Protein AF-A0A2E5VAQ3-F1 (afdb_monomer_lite)

Radius of gyration: 37.19 Å; chains: 1; bounding box: 102×38×74 Å

Structure (mmCIF, N/CA/C/O backbone):
data_AF-A0A2E5VAQ3-F1
#
_entry.id   AF-A0A2E5VAQ3-F1
#
loop_
_atom_site.group_PDB
_atom_site.id
_atom_site.type_symbol
_atom_site.label_atom_id
_atom_site.label_alt_id
_atom_site.label_comp_id
_atom_site.label_asym_id
_atom_site.label_entity_id
_atom_site.label_seq_id
_atom_site.pdbx_PDB_ins_code
_atom_site.Cartn_x
_atom_site.Cartn_y
_atom_site.Cartn_z
_atom_site.occupancy
_atom_site.B_iso_or_equiv
_atom_site.auth_seq_id
_atom_site.auth_comp_id
_atom_site.auth_asym_id
_atom_site.auth_atom_id
_atom_site.pdbx_PDB_model_num
ATOM 1 N N . MET A 1 1 ? -11.578 -8.565 -21.002 1.00 43.50 1 MET A N 1
ATOM 2 C CA . MET A 1 1 ? -11.450 -9.926 -20.447 1.00 43.50 1 MET A CA 1
ATOM 3 C C . MET A 1 1 ? -11.034 -9.798 -18.982 1.00 43.50 1 MET A C 1
ATOM 5 O O . MET A 1 1 ? -9.856 -9.654 -18.726 1.00 43.50 1 MET A O 1
ATOM 9 N N . PHE A 1 2 ? -11.989 -9.774 -18.045 1.00 35.22 2 PHE A N 1
ATOM 10 C CA . PHE A 1 2 ? -11.762 -9.942 -16.600 1.00 35.22 2 PHE A CA 1
ATOM 11 C C . PHE A 1 2 ? -13.022 -10.587 -16.007 1.00 35.22 2 PHE A C 1
ATOM 13 O O . PHE A 1 2 ? -14.131 -10.102 -16.225 1.00 35.22 2 PHE A O 1
ATOM 20 N N . LYS A 1 3 ? -12.855 -11.743 -15.353 1.00 38.75 3 LYS A N 1
ATOM 21 C CA . LYS A 1 3 ? -13.939 -12.553 -14.781 1.00 38.75 3 LYS A CA 1
ATOM 22 C C . LYS A 1 3 ? -14.376 -11.951 -13.442 1.00 38.75 3 LYS A C 1
ATOM 24 O O . LYS A 1 3 ? -13.570 -11.839 -12.526 1.00 38.75 3 LYS A O 1
ATOM 29 N N . SER A 1 4 ? -15.654 -11.593 -13.341 1.00 37.53 4 SER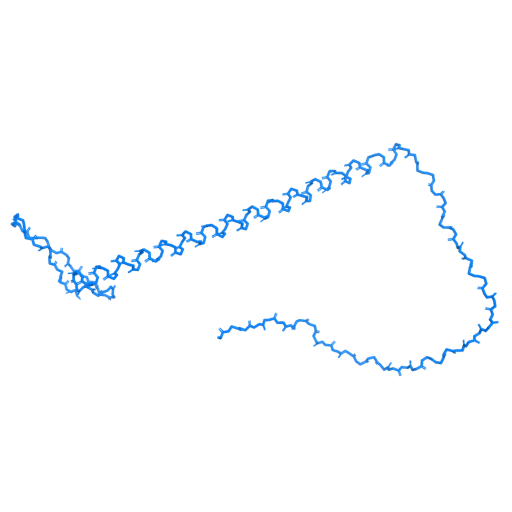 A N 1
ATOM 30 C CA . SER A 1 4 ? -16.322 -11.237 -12.087 1.00 37.53 4 SER A CA 1
ATOM 31 C C . SER A 1 4 ? -16.631 -12.518 -11.307 1.00 37.53 4 SER A C 1
ATOM 33 O O . SER A 1 4 ? -17.355 -13.377 -11.806 1.00 37.53 4 SER A O 1
ATOM 35 N N . ILE A 1 5 ? -16.080 -12.662 -10.100 1.00 43.59 5 ILE A N 1
ATOM 36 C CA . ILE A 1 5 ? -16.485 -13.708 -9.154 1.00 43.59 5 ILE A CA 1
ATOM 37 C C . ILE A 1 5 ? -17.602 -13.118 -8.290 1.00 43.59 5 ILE A C 1
ATOM 39 O O . ILE A 1 5 ? -17.369 -12.551 -7.227 1.00 43.59 5 ILE A O 1
ATOM 43 N N . LYS A 1 6 ? -18.834 -13.229 -8.780 1.00 46.62 6 LYS A N 1
ATOM 44 C CA . LYS A 1 6 ? -20.030 -13.309 -7.936 1.00 46.62 6 LYS A CA 1
ATOM 45 C C . LYS A 1 6 ? -20.514 -14.755 -7.995 1.00 46.62 6 LYS A C 1
ATOM 47 O O . LYS A 1 6 ? -20.358 -15.393 -9.032 1.00 46.62 6 LYS A O 1
ATOM 52 N N . ASN A 1 7 ? -21.116 -15.218 -6.901 1.00 43.59 7 ASN A N 1
ATOM 53 C CA . ASN A 1 7 ? -21.783 -16.516 -6.708 1.00 43.59 7 ASN A CA 1
ATOM 54 C C . ASN A 1 7 ? -20.977 -17.519 -5.874 1.00 43.59 7 ASN A C 1
ATOM 56 O O . ASN A 1 7 ? -20.556 -18.568 -6.351 1.00 43.59 7 ASN A O 1
ATOM 60 N N . PHE A 1 8 ? -20.853 -17.230 -4.580 1.00 44.50 8 PHE A N 1
ATOM 61 C CA . PHE A 1 8 ? -20.868 -18.286 -3.573 1.00 44.50 8 PHE A CA 1
ATOM 62 C C . PHE A 1 8 ? -22.261 -18.286 -2.937 1.00 44.50 8 PHE A C 1
ATOM 64 O O . PHE A 1 8 ? -22.795 -17.220 -2.652 1.00 44.50 8 PHE A O 1
ATOM 71 N N . PHE A 1 9 ? -22.829 -19.478 -2.759 1.00 39.97 9 PHE A N 1
ATOM 72 C CA . PHE A 1 9 ? -24.199 -19.774 -2.305 1.00 39.97 9 PHE A CA 1
ATOM 73 C C . PHE A 1 9 ? -25.298 -19.762 -3.380 1.00 39.97 9 PHE A C 1
ATOM 75 O O . PHE A 1 9 ? -26.285 -19.043 -3.305 1.00 39.97 9 PHE A O 1
ATOM 82 N N . SER A 1 10 ? -25.178 -20.685 -4.340 1.00 43.59 10 SER A N 1
ATOM 83 C CA . SER A 1 10 ? -26.349 -21.330 -4.947 1.00 43.59 10 SER A CA 1
ATOM 84 C C . SER A 1 10 ? -26.299 -22.828 -4.660 1.00 43.59 10 SER A C 1
ATOM 86 O O . SER A 1 10 ? -25.742 -23.605 -5.434 1.00 43.59 10 SER A O 1
ATOM 88 N N . LYS A 1 11 ? -26.902 -23.232 -3.544 1.00 43.03 11 LYS A N 1
ATOM 89 C CA . LYS A 1 11 ? -27.491 -24.564 -3.386 1.00 43.03 11 LYS A CA 1
ATOM 90 C C . LYS A 1 11 ? -28.862 -24.364 -2.747 1.00 43.03 11 LYS A C 1
ATOM 92 O O . LYS A 1 11 ? -28.973 -24.228 -1.536 1.00 43.03 11 LYS A O 1
ATOM 97 N N . LYS A 1 12 ? -29.886 -24.256 -3.598 1.00 41.44 12 LYS A N 1
ATOM 98 C CA . LYS A 1 12 ? -31.293 -24.355 -3.201 1.00 41.44 12 LYS A CA 1
ATOM 99 C C . LYS A 1 12 ? -31.552 -25.801 -2.761 1.00 41.44 12 LYS A C 1
ATOM 101 O O . LYS A 1 12 ? -31.393 -26.703 -3.579 1.00 41.44 12 LYS A O 1
ATOM 106 N N . SER A 1 13 ? -31.948 -26.006 -1.509 1.00 40.31 13 SER A N 1
ATOM 107 C CA . SER A 1 13 ? -32.743 -27.179 -1.121 1.00 40.31 13 SER A CA 1
ATOM 108 C C . SER A 1 13 ? -34.226 -26.831 -1.300 1.00 40.31 13 SER A C 1
ATOM 110 O O . SER A 1 13 ? -34.586 -25.671 -1.084 1.00 40.31 13 SER A O 1
ATOM 112 N N . PRO A 1 14 ? -35.087 -27.776 -1.716 1.00 40.94 14 PRO A N 1
ATOM 113 C CA . PRO A 1 14 ? -36.501 -27.510 -1.915 1.00 40.94 14 PRO A CA 1
ATOM 114 C C . PRO A 1 14 ? -37.186 -27.574 -0.550 1.00 40.94 14 PRO A C 1
ATOM 116 O O . PRO A 1 14 ? -37.333 -28.651 0.019 1.00 40.94 14 PRO A O 1
ATOM 119 N N . VAL A 1 15 ? -37.574 -26.427 0.001 1.00 39.97 15 VAL A N 1
ATOM 120 C CA . VAL A 1 15 ? -38.560 -26.416 1.083 1.00 39.97 15 VAL A CA 1
ATOM 121 C C . VAL A 1 15 ? -39.917 -26.406 0.392 1.00 39.97 15 VAL A C 1
ATOM 123 O O . VAL A 1 15 ? -40.204 -25.502 -0.390 1.00 39.97 15 VAL A O 1
ATOM 126 N N . GLN A 1 16 ? -40.674 -27.483 0.581 1.00 40.44 16 GLN A N 1
ATOM 127 C CA . GLN A 1 16 ? -42.059 -27.598 0.139 1.00 40.44 16 GLN A CA 1
ATOM 128 C C . GLN A 1 16 ? -42.862 -26.485 0.822 1.00 40.44 16 GLN A C 1
ATOM 130 O O . GLN A 1 16 ? -42.781 -26.327 2.038 1.00 40.44 16 GLN A O 1
ATOM 135 N N . GLU A 1 17 ? -43.584 -25.686 0.038 1.00 45.94 17 GLU A N 1
ATOM 136 C CA . GLU A 1 17 ? -44.555 -24.725 0.558 1.00 45.94 17 GLU A CA 1
ATOM 137 C C . GLU A 1 17 ? -45.751 -25.515 1.104 1.00 45.94 17 GLU A C 1
ATOM 139 O O . GLU A 1 17 ? -46.699 -25.814 0.381 1.00 45.94 17 GLU A O 1
ATOM 144 N N . GLU A 1 18 ? -45.691 -25.904 2.377 1.00 39.62 18 GLU A N 1
ATOM 145 C CA . GLU A 1 18 ? -46.905 -26.181 3.138 1.00 39.62 18 GLU A CA 1
ATOM 146 C C . GLU A 1 18 ? -47.568 -24.833 3.419 1.00 39.62 18 GLU A C 1
ATOM 148 O O . GLU A 1 18 ? -47.075 -24.012 4.195 1.00 39.62 18 GLU A O 1
ATOM 153 N N . SER A 1 19 ? -48.668 -24.576 2.716 1.00 43.78 19 SER A N 1
ATOM 154 C CA . SER A 1 19 ? -49.588 -23.489 3.017 1.00 43.78 19 SER A CA 1
ATOM 155 C C . SER A 1 19 ? -50.140 -23.704 4.423 1.00 43.78 19 SER A C 1
ATOM 157 O O . SER A 1 19 ? -50.997 -24.560 4.633 1.00 43.78 19 SER A O 1
ATOM 159 N N . ILE A 1 20 ? -49.619 -22.946 5.384 1.00 46.69 20 ILE A N 1
ATOM 160 C CA . ILE A 1 20 ? -50.167 -22.883 6.735 1.00 46.69 20 ILE A CA 1
ATOM 161 C C . ILE A 1 20 ? -51.504 -22.146 6.621 1.00 46.69 20 ILE A C 1
ATOM 163 O O . ILE A 1 20 ? -51.530 -20.941 6.366 1.00 46.69 20 ILE A O 1
ATOM 167 N N . GLU A 1 21 ? -52.612 -22.873 6.766 1.00 42.91 21 GLU A N 1
ATOM 168 C CA . GLU A 1 21 ? -53.907 -22.260 7.050 1.00 42.91 21 GLU A CA 1
ATOM 169 C C . GLU A 1 21 ? -53.786 -21.566 8.408 1.00 42.91 21 GLU A C 1
ATOM 171 O O . GLU A 1 21 ? -53.617 -22.203 9.447 1.00 42.91 21 GLU A O 1
ATOM 176 N N . VAL A 1 22 ? -53.787 -20.234 8.386 1.00 47.12 22 VAL A N 1
ATOM 177 C CA . VAL A 1 22 ? -53.855 -19.431 9.603 1.00 47.12 22 VAL A CA 1
ATOM 178 C C . VAL A 1 22 ? -55.300 -19.511 10.076 1.00 47.12 22 VAL A C 1
ATOM 180 O O . VAL A 1 22 ? -56.158 -18.777 9.589 1.00 47.12 22 VAL A O 1
ATOM 183 N N . GLU A 1 23 ? -55.588 -20.439 10.988 1.00 46.22 23 GLU A N 1
ATOM 184 C CA . GLU A 1 23 ? -56.805 -20.353 11.788 1.00 46.22 23 GLU A CA 1
ATOM 185 C C . GLU A 1 23 ? -56.727 -19.056 12.600 1.00 46.22 23 GLU A C 1
ATOM 187 O O . GLU A 1 23 ? -55.940 -18.930 13.540 1.00 46.22 23 GLU A O 1
ATOM 192 N N . GLU A 1 24 ? -57.52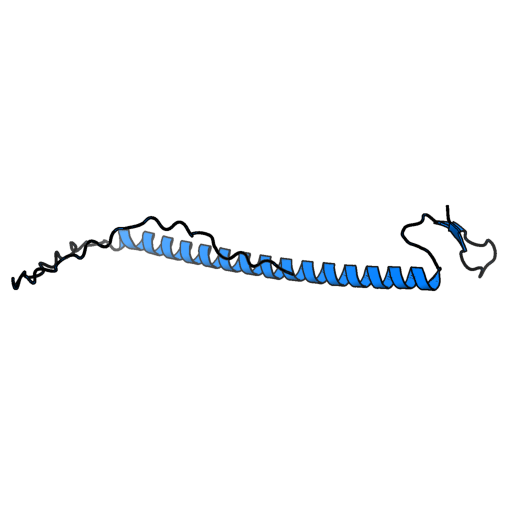9 -18.063 12.212 1.00 49.84 24 GLU A N 1
ATOM 193 C CA . GLU A 1 24 ? -57.800 -16.887 13.033 1.00 49.84 24 GLU A CA 1
ATOM 194 C C . GLU A 1 24 ? -58.554 -17.345 14.287 1.00 49.84 24 GLU A C 1
ATOM 196 O O . GLU A 1 24 ? -59.784 -17.364 14.350 1.00 49.84 24 GLU A O 1
ATOM 201 N N . HIS A 1 25 ? -57.811 -17.752 15.312 1.00 41.72 25 HIS A N 1
ATOM 202 C CA . HIS A 1 25 ? -58.342 -17.809 16.661 1.00 41.72 25 HIS A CA 1
ATOM 203 C C . HIS A 1 25 ? -58.495 -16.377 17.168 1.00 41.72 25 HIS A C 1
ATOM 205 O O . HIS A 1 25 ? -57.536 -15.727 17.573 1.00 41.72 25 HIS A O 1
ATOM 211 N N . SER A 1 26 ? -59.739 -15.893 17.153 1.00 51.53 26 SER A N 1
ATOM 212 C CA . SER A 1 26 ? -60.187 -14.671 17.825 1.00 51.53 26 SER A CA 1
ATOM 213 C C . SER A 1 26 ? -60.220 -14.847 19.353 1.00 51.53 26 SER A C 1
ATOM 215 O O . SER A 1 26 ? -61.225 -14.551 20.003 1.00 51.53 26 SER A O 1
ATOM 217 N N . GLY A 1 27 ? -59.152 -15.402 19.922 1.00 50.66 27 GLY A N 1
ATOM 218 C CA . GLY A 1 27 ? -58.909 -15.397 21.354 1.00 50.66 27 GLY A CA 1
ATOM 219 C C . GLY A 1 27 ? -58.211 -14.095 21.701 1.00 50.66 27 GLY A C 1
ATOM 220 O O . GLY A 1 27 ? -57.170 -13.778 21.130 1.00 50.66 27 GLY A O 1
ATOM 221 N N . GLU A 1 28 ? -58.789 -13.322 22.613 1.00 55.66 28 GLU A N 1
ATOM 222 C CA . GLU A 1 28 ? -58.075 -12.265 23.324 1.00 55.66 28 GLU A CA 1
ATOM 223 C C . GLU A 1 28 ? -56.991 -12.919 24.199 1.00 55.66 28 GLU A C 1
ATOM 225 O O . GLU A 1 28 ? -57.124 -13.014 25.416 1.00 55.66 28 GLU A O 1
ATOM 230 N N . ASP A 1 29 ? -55.929 -13.429 23.579 1.00 57.12 29 ASP A N 1
ATOM 231 C CA . ASP A 1 29 ? -54.735 -13.845 24.295 1.00 57.12 29 ASP A CA 1
ATOM 232 C C . ASP A 1 29 ? -53.997 -12.560 24.669 1.00 57.12 29 ASP A C 1
ATOM 234 O O . ASP A 1 29 ? -53.276 -11.960 23.865 1.00 57.12 29 ASP A O 1
ATOM 238 N N . GLU A 1 30 ? -54.239 -12.085 25.892 1.00 56.16 30 GLU A N 1
ATOM 239 C CA . GLU A 1 30 ? -53.408 -11.064 26.516 1.00 56.16 30 GLU A CA 1
ATOM 240 C C . GLU A 1 30 ? -51.947 -11.506 26.378 1.00 56.16 30 GLU A C 1
ATOM 242 O O . GLU A 1 30 ? -51.515 -12.496 26.972 1.00 56.16 30 GLU A O 1
ATOM 247 N N . ILE A 1 31 ? -51.174 -10.785 25.562 1.00 62.50 31 ILE A N 1
ATOM 248 C CA . ILE A 1 31 ? -49.730 -10.976 25.480 1.00 62.50 31 ILE A CA 1
ATOM 249 C C . ILE A 1 31 ? -49.185 -10.618 26.862 1.00 62.50 31 ILE A C 1
ATOM 251 O O . ILE A 1 3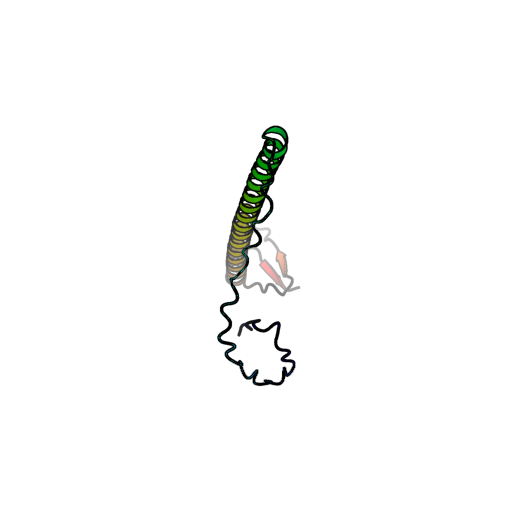1 ? -48.988 -9.445 27.187 1.00 62.50 31 ILE A O 1
ATOM 255 N N . GLU A 1 32 ? -48.967 -11.631 27.698 1.00 63.00 32 GLU A N 1
ATOM 256 C CA . GLU A 1 32 ? -48.274 -11.480 28.966 1.00 63.00 32 GLU A CA 1
ATOM 257 C C . GLU A 1 32 ? -46.826 -11.108 28.636 1.00 63.00 32 GLU A C 1
ATOM 259 O O . GLU A 1 32 ? -45.964 -11.956 28.388 1.00 63.00 32 GLU A O 1
ATOM 264 N N . TYR A 1 33 ? -46.554 -9.803 28.580 1.00 60.72 33 TYR A N 1
ATOM 265 C CA . TYR A 1 33 ? -45.199 -9.282 28.546 1.00 60.72 33 TYR A CA 1
ATOM 266 C C . TYR A 1 33 ? -44.517 -9.735 29.836 1.00 60.72 33 TYR A C 1
ATOM 268 O O . TYR A 1 33 ? -44.610 -9.063 30.867 1.00 60.72 33 TYR A O 1
ATOM 276 N N . ARG A 1 34 ? -43.821 -10.877 29.789 1.00 63.78 34 ARG A N 1
ATOM 277 C CA . ARG A 1 34 ? -42.834 -11.227 30.807 1.00 63.78 34 ARG A CA 1
ATOM 278 C C . ARG A 1 34 ? -41.862 -10.062 30.871 1.00 63.78 34 ARG A C 1
ATOM 280 O O . ARG A 1 34 ? -41.040 -9.886 29.977 1.00 63.78 34 ARG A O 1
ATOM 287 N N . ARG A 1 35 ? -42.000 -9.226 31.900 1.00 65.19 35 ARG A N 1
ATOM 288 C CA . ARG A 1 35 ? -41.010 -8.195 32.181 1.00 65.19 35 ARG A CA 1
ATOM 289 C C . ARG A 1 35 ? -39.706 -8.931 32.432 1.00 65.19 35 ARG A C 1
ATOM 291 O O . ARG A 1 35 ? -39.649 -9.757 33.346 1.00 65.19 35 ARG A O 1
ATOM 298 N N . ASP A 1 36 ? -38.695 -8.640 31.619 1.00 72.38 36 ASP A N 1
ATOM 299 C CA . ASP A 1 36 ? -37.329 -9.011 31.959 1.00 72.38 36 ASP A CA 1
ATOM 300 C C . ASP A 1 36 ? -37.086 -8.587 33.414 1.00 72.38 36 ASP A C 1
ATOM 302 O O . ASP A 1 36 ? -37.514 -7.493 33.816 1.00 72.38 36 ASP A O 1
ATOM 306 N N . PRO A 1 37 ? -36.497 -9.461 34.244 1.00 77.38 37 PRO A N 1
ATOM 307 C CA . PRO A 1 37 ? -36.293 -9.147 35.644 1.00 77.38 37 PRO A CA 1
ATOM 308 C C . PRO A 1 37 ? -35.515 -7.836 35.752 1.00 77.38 37 PRO A C 1
ATOM 310 O O . PRO A 1 37 ? -34.535 -7.615 35.043 1.00 77.38 37 PRO A O 1
ATOM 313 N N . VAL A 1 38 ? -35.959 -6.953 36.646 1.00 77.25 38 VAL A N 1
ATOM 314 C CA . VAL A 1 38 ? -35.230 -5.718 36.941 1.00 77.25 38 VAL A CA 1
ATOM 315 C C . VAL A 1 38 ? -33.942 -6.113 37.656 1.00 77.25 38 VAL A C 1
ATOM 317 O O . VAL A 1 38 ? -33.955 -6.432 38.844 1.00 77.25 38 VAL A O 1
ATOM 320 N N . ILE A 1 39 ? -32.834 -6.129 36.919 1.00 75.62 39 ILE A N 1
ATOM 321 C CA . ILE A 1 39 ? -31.508 -6.391 37.473 1.00 75.62 39 ILE A CA 1
ATOM 322 C C . ILE A 1 39 ? -31.003 -5.078 38.067 1.00 75.62 39 ILE A C 1
ATOM 324 O O . ILE A 1 39 ? -30.758 -4.109 37.349 1.00 75.62 39 ILE A O 1
ATOM 328 N N . GLN A 1 40 ? -30.869 -5.036 39.391 1.00 77.31 40 GLN A N 1
ATOM 329 C CA . GLN A 1 40 ? -30.184 -3.943 40.071 1.00 77.31 40 GLN A CA 1
ATOM 330 C C . GLN A 1 40 ? -28.685 -4.191 39.936 1.00 77.31 40 GLN A C 1
ATOM 332 O O . GLN A 1 40 ? -28.148 -5.098 40.565 1.00 77.31 40 GLN A O 1
ATOM 337 N N . LEU A 1 41 ? -28.033 -3.428 39.064 1.00 79.94 41 LEU A N 1
ATOM 338 C CA . LEU A 1 41 ? -26.586 -3.469 38.906 1.00 79.94 41 LEU A CA 1
ATOM 339 C C . LEU A 1 41 ? -25.967 -2.430 39.839 1.00 79.94 41 LEU A C 1
ATOM 341 O O . LEU A 1 41 ? -26.386 -1.269 39.821 1.00 79.94 41 LEU A O 1
ATOM 345 N N . ALA A 1 42 ? -24.989 -2.835 40.649 1.00 86.88 42 ALA A N 1
ATOM 346 C CA . ALA A 1 42 ? -24.195 -1.875 41.399 1.00 86.88 42 ALA A CA 1
ATOM 347 C C . ALA A 1 42 ? -23.275 -1.120 40.432 1.00 86.88 42 ALA A C 1
ATOM 349 O O . ALA A 1 42 ? -22.759 -1.687 39.468 1.00 86.88 42 ALA A O 1
ATOM 350 N N . GLU A 1 43 ? -23.052 0.168 40.687 1.00 84.81 43 GLU A N 1
ATOM 351 C CA . GLU A 1 43 ? -22.154 0.998 39.872 1.00 84.81 43 GLU A CA 1
ATOM 352 C C . GLU A 1 43 ? -20.737 0.402 39.813 1.00 84.81 43 GLU A C 1
ATOM 354 O O . GLU A 1 43 ? -20.111 0.374 38.755 1.00 84.81 43 GLU A O 1
ATOM 359 N N . GLU A 1 44 ? -20.308 -0.199 40.922 1.00 90.38 44 GLU A N 1
ATOM 360 C CA . GLU A 1 44 ? -19.052 -0.936 41.089 1.00 90.38 44 GLU A CA 1
ATOM 361 C C . GLU A 1 44 ? -18.903 -2.113 40.106 1.00 90.38 44 GLU A C 1
ATOM 363 O O . GLU A 1 44 ? -17.792 -2.405 39.664 1.00 90.38 44 GLU A O 1
ATOM 368 N N . ASP A 1 45 ? -20.011 -2.753 39.719 1.00 86.94 45 ASP A N 1
ATOM 369 C CA . ASP A 1 45 ? -20.021 -3.884 38.783 1.00 86.94 45 ASP A CA 1
ATOM 370 C C . ASP A 1 45 ? -20.047 -3.418 37.318 1.00 86.94 45 ASP A C 1
ATOM 372 O O . ASP A 1 45 ? -19.500 -4.071 36.426 1.00 86.94 45 ASP A O 1
ATOM 376 N N . VAL A 1 46 ? -20.686 -2.276 37.047 1.00 90.81 46 VAL A N 1
ATOM 377 C CA . VAL A 1 46 ? -20.880 -1.747 35.686 1.00 90.81 46 VAL A CA 1
ATOM 378 C C . VAL A 1 46 ? -19.669 -0.955 35.215 1.00 90.81 46 VAL A C 1
ATOM 380 O O . VAL A 1 46 ? -19.289 -1.031 34.044 1.00 90.81 46 VAL A O 1
ATOM 383 N N . GLN A 1 47 ? -19.049 -0.192 36.109 1.00 93.94 47 GLN A N 1
ATOM 384 C CA . GLN A 1 47 ? -17.971 0.724 35.761 1.00 93.94 47 GLN A CA 1
ATOM 385 C C . GLN A 1 47 ? -16.753 0.026 35.122 1.00 93.94 47 GLN A C 1
ATOM 387 O O . GLN A 1 47 ? -16.323 0.479 34.056 1.00 93.94 47 GLN A O 1
ATOM 392 N N . PRO A 1 48 ? -16.265 -1.126 35.626 1.00 95.31 48 PRO A N 1
ATOM 393 C CA . PRO A 1 48 ? -15.186 -1.871 34.974 1.00 95.31 48 PRO A CA 1
ATOM 394 C C . PRO A 1 48 ? -15.561 -2.370 33.571 1.00 95.31 48 PRO A C 1
ATOM 396 O O . PRO A 1 48 ? -14.734 -2.370 32.658 1.00 95.31 48 PRO A O 1
ATOM 399 N N . ILE A 1 49 ? -16.822 -2.772 33.369 1.00 94.12 49 ILE A N 1
ATOM 400 C CA . ILE A 1 49 ? -17.326 -3.229 32.065 1.00 94.12 49 ILE A CA 1
ATOM 401 C C . ILE A 1 49 ? -17.331 -2.064 31.069 1.00 94.12 49 ILE A C 1
ATOM 403 O O . ILE A 1 49 ? -16.911 -2.223 29.921 1.00 94.12 49 ILE A O 1
ATOM 407 N N . MET A 1 50 ? -17.759 -0.879 31.507 1.00 94.50 50 MET A N 1
ATOM 408 C CA . MET A 1 50 ? -17.773 0.326 30.677 1.00 94.50 50 MET A CA 1
ATOM 409 C C . MET A 1 50 ? -16.360 0.788 30.306 1.00 94.50 50 MET A C 1
ATOM 411 O O . MET A 1 50 ? -16.120 1.150 29.152 1.00 94.50 50 MET A O 1
ATOM 415 N N . GLU A 1 51 ? -15.407 0.715 31.237 1.00 95.81 51 GLU A N 1
ATOM 416 C CA . GLU A 1 51 ? -13.995 0.996 30.958 1.00 95.81 51 GLU A CA 1
ATOM 417 C C . GLU A 1 51 ? -13.412 0.015 29.933 1.00 95.81 51 GLU A C 1
ATOM 419 O O . GLU A 1 51 ? -12.794 0.440 28.953 1.00 95.81 51 GLU A O 1
ATOM 424 N N . LEU A 1 52 ? -13.674 -1.288 30.088 1.00 97.00 52 LEU A N 1
ATOM 425 C CA . LEU A 1 52 ? -13.246 -2.316 29.133 1.00 97.00 52 LEU A CA 1
ATOM 426 C C . LEU A 1 52 ? -13.873 -2.134 27.746 1.00 97.00 52 LEU A C 1
ATOM 428 O O . LEU A 1 52 ? -13.202 -2.346 26.731 1.00 97.00 52 LEU A O 1
ATOM 432 N N . LEU A 1 53 ? -15.145 -1.734 27.675 1.00 96.06 53 LEU A N 1
ATOM 433 C CA . LEU A 1 53 ? -15.812 -1.397 26.415 1.00 96.06 53 LEU A CA 1
ATOM 434 C C . LEU A 1 53 ? -15.174 -0.166 25.761 1.00 96.06 53 LEU A C 1
ATOM 436 O O . LEU A 1 53 ? -14.949 -0.162 24.548 1.00 96.06 53 LEU A O 1
ATOM 440 N N . GLY A 1 54 ? -14.827 0.848 26.558 1.00 96.00 54 GLY A N 1
ATOM 441 C CA . GLY A 1 54 ? -14.100 2.032 26.103 1.00 96.00 54 GLY A CA 1
ATOM 442 C C . GLY A 1 54 ? -12.733 1.678 25.515 1.00 96.00 54 GLY A C 1
ATOM 443 O O . GLY A 1 54 ? -12.426 2.062 24.384 1.00 96.00 54 GLY A O 1
ATOM 444 N N . GLN A 1 55 ? -11.948 0.871 26.228 1.00 97.00 55 GLN A N 1
ATOM 445 C CA . GLN A 1 55 ? -10.650 0.381 25.757 1.00 97.00 55 GLN A CA 1
ATOM 446 C C . GLN A 1 55 ? -10.785 -0.455 24.477 1.00 97.00 55 GLN A C 1
ATOM 448 O O . GLN A 1 55 ? -10.047 -0.234 23.516 1.00 97.00 55 GLN A O 1
ATOM 453 N N . ASN A 1 56 ? -11.764 -1.365 24.414 1.00 96.38 56 ASN A N 1
ATOM 454 C CA . ASN A 1 56 ? -12.030 -2.162 23.212 1.00 96.38 56 ASN A CA 1
ATOM 455 C C . ASN A 1 56 ? -12.369 -1.293 22.002 1.00 96.38 56 ASN A C 1
ATOM 457 O O . ASN A 1 56 ? -11.888 -1.555 20.899 1.00 96.38 56 ASN A O 1
ATOM 461 N N . LYS A 1 57 ? -13.172 -0.241 22.196 1.00 96.50 57 LYS A N 1
ATOM 462 C CA . LYS A 1 57 ? -13.485 0.713 21.132 1.00 96.50 57 LYS A CA 1
ATOM 463 C C . LYS A 1 57 ? -12.216 1.402 20.622 1.00 96.50 57 LYS A C 1
ATOM 465 O O . LYS A 1 57 ? -11.984 1.412 19.417 1.00 96.50 57 LYS A O 1
ATOM 470 N N . MET A 1 58 ? -11.361 1.890 21.523 1.00 95.88 58 MET A N 1
ATOM 471 C CA . MET A 1 58 ? -10.095 2.534 21.147 1.00 95.88 58 MET A CA 1
ATOM 472 C C . MET A 1 58 ? -9.160 1.589 20.383 1.00 95.88 58 MET A C 1
ATOM 474 O O . MET A 1 58 ? -8.559 1.986 19.383 1.00 95.88 58 MET A O 1
ATOM 478 N N . ILE A 1 59 ? -9.052 0.330 20.815 1.00 95.44 59 ILE A N 1
ATOM 479 C CA . ILE A 1 59 ? -8.264 -0.696 20.117 1.00 95.44 59 ILE A CA 1
ATOM 480 C C . ILE A 1 59 ? -8.830 -0.946 18.717 1.00 95.44 59 ILE A C 1
ATOM 482 O O . ILE A 1 59 ? -8.080 -0.949 17.740 1.00 95.44 59 ILE A O 1
ATOM 486 N N . LYS A 1 60 ? -10.151 -1.114 18.597 1.00 96.44 60 LYS A N 1
ATOM 487 C CA . LYS A 1 60 ? -10.822 -1.341 17.313 1.00 96.44 60 LYS A CA 1
ATOM 488 C C . LYS A 1 60 ? -10.575 -0.194 16.332 1.00 96.44 60 LYS A C 1
ATOM 490 O O . LYS A 1 60 ? -10.229 -0.450 15.178 1.00 96.44 60 LYS A O 1
ATOM 495 N N . ASP A 1 61 ? -10.701 1.045 16.795 1.00 95.56 61 ASP A N 1
ATOM 496 C CA . ASP A 1 61 ? -10.458 2.236 15.979 1.00 95.56 61 ASP A CA 1
ATOM 497 C C . ASP A 1 61 ? -8.979 2.323 15.563 1.00 95.56 61 ASP A C 1
ATOM 499 O O . ASP A 1 61 ? -8.667 2.597 14.403 1.00 95.56 61 ASP A O 1
ATOM 503 N N . SER A 1 62 ? -8.057 1.986 16.471 1.00 96.38 62 SER A N 1
ATOM 504 C CA . SER A 1 62 ? -6.615 1.958 16.189 1.00 96.38 62 SER A CA 1
ATOM 505 C C . SER A 1 62 ? -6.251 0.915 15.128 1.00 96.38 62 SER A C 1
ATOM 507 O O . SER A 1 62 ? -5.486 1.210 14.211 1.00 96.38 62 SER A O 1
ATOM 509 N N . ILE A 1 63 ? -6.839 -0.286 15.193 1.00 95.62 63 ILE A N 1
ATOM 510 C CA . ILE A 1 63 ? -6.665 -1.334 14.172 1.00 95.62 63 ILE A CA 1
ATOM 511 C C . ILE A 1 63 ? -7.219 -0.870 12.820 1.00 95.62 63 ILE A C 1
ATOM 513 O O . ILE A 1 63 ? -6.581 -1.086 11.788 1.00 95.62 63 ILE A O 1
ATOM 517 N N . GLY A 1 64 ? -8.386 -0.218 12.813 1.00 96.88 64 GLY A N 1
ATOM 518 C CA . GLY A 1 64 ? -8.973 0.356 11.602 1.00 96.88 64 GLY A CA 1
ATOM 519 C C . GLY A 1 64 ? -8.042 1.370 10.938 1.00 96.88 64 GLY A C 1
ATOM 520 O O . GLY A 1 64 ? -7.772 1.269 9.741 1.00 96.88 64 GLY A O 1
ATOM 521 N N . ASN A 1 65 ? -7.483 2.284 11.731 1.00 96.06 65 ASN A N 1
ATOM 522 C CA . ASN A 1 65 ? -6.549 3.302 11.257 1.00 96.06 65 ASN A CA 1
ATOM 523 C C . ASN A 1 65 ? -5.240 2.697 10.733 1.00 96.06 65 ASN A C 1
ATOM 525 O O . ASN A 1 65 ? -4.789 3.073 9.653 1.00 96.06 65 ASN A O 1
ATOM 529 N N . LEU A 1 66 ? -4.661 1.721 11.442 1.00 96.31 66 LEU A N 1
ATOM 530 C CA . LEU A 1 66 ? -3.454 1.015 10.995 1.00 96.31 66 LEU A CA 1
ATOM 531 C C . LEU A 1 66 ? -3.682 0.284 9.671 1.00 96.31 66 LEU A C 1
ATOM 533 O O . LEU A 1 66 ? -2.846 0.354 8.771 1.00 96.31 66 LEU A O 1
ATOM 537 N N . ARG A 1 67 ? -4.830 -0.386 9.524 1.00 95.19 67 ARG A N 1
ATOM 538 C CA . ARG A 1 67 ? -5.194 -1.055 8.272 1.00 95.19 67 ARG A CA 1
ATOM 539 C C . ARG A 1 67 ? -5.303 -0.059 7.123 1.00 95.19 67 ARG A C 1
ATOM 541 O O . ARG A 1 67 ? -4.819 -0.339 6.031 1.00 95.19 67 ARG A O 1
ATOM 548 N N . LEU A 1 68 ? -5.923 1.092 7.368 1.00 96.31 68 LEU A N 1
ATOM 549 C CA . LEU A 1 68 ? -6.071 2.134 6.360 1.00 96.31 68 LEU A CA 1
ATOM 550 C C . LEU A 1 68 ? -4.707 2.715 5.960 1.00 96.31 68 LEU A C 1
ATOM 552 O O . LEU A 1 68 ? -4.420 2.849 4.776 1.00 96.31 68 LEU A O 1
ATOM 556 N N . GLN A 1 69 ? -3.835 2.980 6.934 1.00 96.62 69 GLN A N 1
ATOM 557 C CA . GLN A 1 69 ? -2.476 3.460 6.689 1.00 96.62 69 GLN A CA 1
ATOM 558 C C . GLN A 1 69 ? -1.640 2.453 5.891 1.00 96.62 69 GLN A C 1
ATOM 560 O O . GLN A 1 69 ? -0.921 2.852 4.973 1.00 96.62 69 GLN A O 1
ATOM 565 N N . TYR A 1 70 ? -1.735 1.162 6.219 1.00 96.56 70 TYR A N 1
ATOM 566 C CA . TYR A 1 70 ? -1.043 0.104 5.487 1.00 96.56 70 TYR A CA 1
ATOM 567 C C . TYR A 1 70 ? -1.457 0.084 4.013 1.00 96.56 70 TYR A C 1
ATOM 569 O O . TYR A 1 70 ? -0.585 0.141 3.154 1.00 96.56 70 TYR A O 1
ATOM 577 N N . LEU A 1 71 ? -2.764 0.092 3.728 1.00 95.44 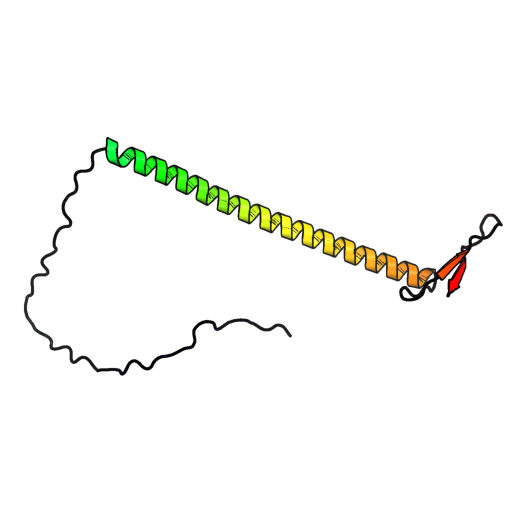71 LEU A N 1
ATOM 578 C CA . LEU A 1 71 ? -3.282 0.079 2.355 1.00 95.44 71 LEU A CA 1
ATOM 579 C C . LEU A 1 71 ? -2.819 1.305 1.560 1.00 95.44 71 LEU A C 1
ATOM 581 O O . LEU A 1 71 ? -2.293 1.163 0.463 1.00 95.44 71 LEU A O 1
ATOM 585 N N . THR A 1 72 ? -2.911 2.500 2.147 1.00 96.12 72 THR A N 1
ATOM 586 C CA . THR A 1 72 ? -2.426 3.731 1.503 1.00 96.12 72 THR A CA 1
ATOM 587 C C . THR A 1 72 ? -0.928 3.665 1.195 1.00 96.12 72 THR A C 1
ATOM 589 O O . THR A 1 72 ? -0.471 4.133 0.154 1.00 96.12 72 THR A O 1
ATOM 592 N N . THR A 1 73 ? -0.142 3.091 2.107 1.00 96.44 73 THR A N 1
ATOM 593 C CA . THR A 1 73 ? 1.308 2.961 1.929 1.00 96.44 73 THR A CA 1
ATOM 594 C C . THR A 1 73 ? 1.641 1.913 0.863 1.00 96.44 73 THR A C 1
ATOM 596 O O . THR A 1 73 ? 2.536 2.131 0.048 1.00 96.44 73 THR A O 1
ATOM 599 N N . GLU A 1 74 ? 0.917 0.793 0.839 1.00 97.12 74 GLU A N 1
ATOM 600 C CA . GLU A 1 74 ? 1.035 -0.249 -0.183 1.00 97.12 74 GLU A CA 1
ATOM 601 C C . GLU A 1 74 ? 0.733 0.312 -1.580 1.00 97.12 74 GLU A C 1
ATOM 603 O O . GLU A 1 74 ? 1.541 0.132 -2.495 1.00 97.12 74 GLU A O 1
ATOM 608 N N . ASP A 1 75 ? -0.361 1.063 -1.724 1.00 97.25 75 ASP A N 1
ATOM 609 C CA . ASP A 1 75 ? -0.726 1.733 -2.975 1.00 97.25 75 ASP A CA 1
ATOM 610 C C . ASP A 1 75 ? 0.378 2.702 -3.433 1.00 97.25 75 ASP A C 1
ATOM 612 O O . ASP A 1 75 ? 0.809 2.657 -4.586 1.00 97.25 75 ASP A O 1
ATOM 616 N N . ALA A 1 76 ? 0.939 3.500 -2.517 1.00 97.25 76 ALA A N 1
ATOM 617 C CA . ALA A 1 76 ? 2.042 4.409 -2.834 1.00 97.25 76 ALA A CA 1
ATOM 618 C C . ALA A 1 76 ? 3.310 3.674 -3.314 1.00 97.25 76 ALA A C 1
ATOM 620 O O . ALA A 1 76 ? 3.985 4.126 -4.246 1.00 97.25 76 ALA A O 1
ATOM 621 N N . TYR A 1 77 ? 3.654 2.533 -2.706 1.00 97.62 77 TYR A N 1
ATOM 622 C CA . TYR A 1 77 ? 4.769 1.708 -3.180 1.00 97.62 77 TYR A CA 1
ATOM 623 C C . TYR A 1 77 ? 4.487 1.112 -4.556 1.00 97.62 77 TYR A C 1
ATOM 625 O O . TYR A 1 77 ? 5.379 1.097 -5.408 1.00 97.62 77 TYR A O 1
ATOM 633 N N . ARG A 1 78 ? 3.256 0.654 -4.793 1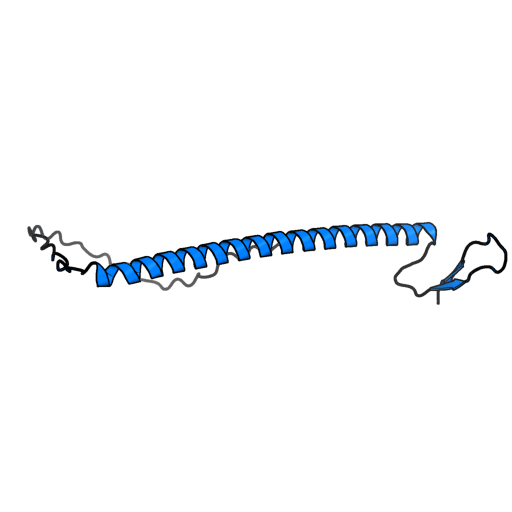.00 97.25 78 ARG A N 1
ATOM 634 C CA . ARG A 1 78 ? 2.837 0.100 -6.079 1.00 97.25 78 ARG A CA 1
ATOM 635 C C . ARG A 1 78 ? 2.944 1.131 -7.197 1.00 97.25 78 ARG A C 1
ATOM 637 O O . ARG A 1 78 ? 3.506 0.830 -8.249 1.00 97.25 78 ARG A O 1
ATOM 644 N N . ASP A 1 79 ? 2.496 2.355 -6.948 1.00 97.69 79 ASP A N 1
ATOM 645 C CA . ASP A 1 79 ? 2.615 3.458 -7.900 1.00 97.69 79 ASP A CA 1
ATOM 646 C C . ASP A 1 79 ? 4.075 3.797 -8.196 1.00 97.69 79 ASP A C 1
ATOM 648 O O . ASP A 1 79 ? 4.454 3.975 -9.356 1.00 97.69 79 ASP A O 1
ATOM 652 N N . LYS A 1 80 ? 4.932 3.800 -7.171 1.00 97.56 80 LYS A N 1
ATOM 653 C CA . LYS A 1 80 ? 6.370 4.022 -7.353 1.00 97.56 80 LYS A CA 1
ATOM 654 C C . LYS A 1 80 ? 7.032 2.916 -8.179 1.00 97.56 80 LYS A C 1
ATOM 656 O O . LYS A 1 80 ? 7.873 3.211 -9.025 1.00 97.56 80 LYS A O 1
ATOM 661 N N . ILE A 1 81 ? 6.648 1.656 -7.973 1.00 97.69 81 ILE A N 1
ATOM 662 C CA . ILE A 1 81 ? 7.116 0.529 -8.795 1.00 97.69 81 ILE A CA 1
ATOM 663 C C . ILE A 1 81 ? 6.677 0.717 -10.250 1.00 97.69 81 ILE A C 1
ATOM 665 O O . ILE A 1 81 ? 7.499 0.579 -11.151 1.00 97.69 81 ILE A O 1
ATOM 669 N N . ASN A 1 82 ? 5.419 1.091 -10.487 1.00 96.88 82 ASN A N 1
ATOM 670 C CA . ASN A 1 82 ? 4.908 1.327 -11.838 1.00 96.88 82 ASN A CA 1
ATOM 671 C C . ASN A 1 82 ? 5.661 2.464 -12.547 1.00 96.88 82 ASN A C 1
ATOM 673 O O . ASN A 1 82 ? 6.041 2.316 -13.706 1.00 96.88 82 ASN A O 1
ATOM 677 N N . GLN A 1 83 ? 5.932 3.568 -11.845 1.00 97.00 83 GLN A N 1
ATOM 678 C CA . GLN A 1 83 ? 6.729 4.681 -12.373 1.00 97.00 83 GLN A CA 1
ATOM 679 C C . GLN A 1 83 ? 8.163 4.255 -12.703 1.00 97.00 83 GLN A C 1
ATOM 681 O O . GLN A 1 83 ? 8.685 4.599 -13.763 1.00 97.00 83 GLN A O 1
ATOM 686 N N . ASN A 1 84 ? 8.798 3.480 -11.821 1.00 96.31 84 ASN A N 1
ATOM 687 C CA . ASN A 1 84 ? 10.141 2.963 -12.063 1.00 96.31 84 ASN A CA 1
ATOM 688 C C . ASN A 1 84 ? 10.174 2.023 -13.273 1.00 96.31 84 ASN A C 1
ATOM 690 O O . ASN A 1 84 ? 11.067 2.150 -14.104 1.00 96.31 84 ASN A O 1
ATOM 694 N N . ASN A 1 85 ? 9.192 1.129 -13.406 1.00 96.50 85 ASN A N 1
ATOM 695 C CA . ASN A 1 85 ? 9.091 0.228 -14.553 1.00 96.50 85 ASN A CA 1
ATOM 696 C C . ASN A 1 85 ? 8.910 1.006 -15.859 1.00 96.50 85 ASN A C 1
ATOM 698 O O . ASN A 1 85 ? 9.618 0.736 -16.822 1.00 96.50 85 ASN A O 1
ATOM 702 N N . ALA A 1 86 ? 8.034 2.017 -15.879 1.00 95.50 86 ALA A N 1
ATOM 703 C CA . ALA A 1 86 ? 7.865 2.878 -17.049 1.00 95.50 86 ALA A CA 1
ATOM 704 C C . ALA A 1 86 ? 9.183 3.563 -17.447 1.00 95.50 86 ALA A C 1
ATOM 706 O O . ALA A 1 86 ? 9.551 3.581 -18.618 1.00 95.50 86 ALA A O 1
ATOM 707 N N . ARG A 1 87 ? 9.946 4.055 -16.465 1.00 94.38 87 ARG A N 1
ATOM 708 C CA . ARG A 1 87 ? 11.248 4.685 -16.710 1.00 94.38 87 ARG A CA 1
ATOM 709 C C . ARG A 1 87 ? 12.309 3.696 -17.200 1.00 94.38 87 ARG A C 1
ATOM 711 O O . ARG A 1 87 ? 13.141 4.063 -18.023 1.00 94.38 87 ARG A O 1
ATOM 718 N N . ILE A 1 88 ? 12.296 2.456 -16.711 1.00 91.12 88 ILE A N 1
ATOM 719 C CA . ILE A 1 88 ? 13.172 1.390 -17.218 1.00 91.12 88 ILE A CA 1
ATOM 720 C C . ILE A 1 88 ? 12.842 1.095 -18.682 1.00 91.12 88 ILE A C 1
ATOM 722 O O . ILE A 1 88 ? 13.757 1.050 -19.496 1.00 91.12 88 ILE A O 1
ATOM 726 N N . GLU A 1 89 ? 11.563 0.963 -19.035 1.00 91.00 89 GLU A N 1
ATOM 727 C CA . GLU A 1 89 ? 11.139 0.741 -20.424 1.00 91.00 89 GLU A CA 1
ATOM 728 C C . GLU A 1 89 ? 11.561 1.890 -21.350 1.00 91.00 89 GLU A C 1
ATOM 730 O O . GLU A 1 89 ? 12.074 1.649 -22.443 1.00 91.00 89 GLU A O 1
ATOM 735 N N . GLU A 1 90 ? 11.433 3.144 -20.903 1.00 89.12 90 GLU A N 1
ATOM 736 C CA . GLU A 1 90 ? 11.938 4.305 -21.648 1.00 89.12 90 GLU A CA 1
ATOM 737 C C . GLU A 1 90 ? 13.452 4.224 -21.882 1.00 89.12 90 GLU A C 1
ATOM 739 O O . GLU A 1 90 ? 13.918 4.435 -23.004 1.00 89.12 90 GLU A O 1
ATOM 744 N N . ILE A 1 91 ? 14.227 3.877 -20.848 1.00 87.94 91 ILE A N 1
ATOM 745 C CA . ILE A 1 91 ? 15.685 3.720 -20.950 1.00 87.94 91 ILE A CA 1
ATOM 746 C C . ILE A 1 91 ? 16.039 2.575 -21.902 1.00 87.94 91 ILE A C 1
ATOM 748 O O . ILE A 1 91 ? 16.891 2.747 -22.772 1.00 87.94 91 ILE A O 1
ATOM 752 N N . LEU A 1 92 ? 15.381 1.421 -21.780 1.00 83.75 92 LEU A N 1
ATOM 753 C CA . LEU A 1 92 ? 15.609 0.274 -22.657 1.00 83.75 92 LEU A CA 1
ATOM 754 C C . LEU A 1 92 ? 15.275 0.614 -24.110 1.00 83.75 92 LEU A C 1
ATOM 756 O O . LEU A 1 92 ? 16.051 0.290 -25.007 1.00 83.75 92 LEU A O 1
ATOM 760 N N . SER A 1 93 ? 14.170 1.320 -24.355 1.00 84.88 93 SER A N 1
ATOM 761 C CA . SER A 1 93 ? 13.826 1.804 -25.691 1.00 84.88 93 SER A CA 1
ATOM 762 C C . SER A 1 93 ? 14.887 2.763 -26.231 1.00 84.88 93 SER A C 1
ATOM 764 O O . SER A 1 93 ? 15.301 2.619 -27.379 1.00 84.88 93 SER A O 1
ATOM 766 N N . ALA A 1 94 ? 15.365 3.706 -25.416 1.00 84.50 94 ALA A N 1
ATOM 767 C CA . ALA A 1 94 ? 16.407 4.649 -25.815 1.00 84.50 94 ALA A CA 1
ATOM 768 C C . ALA A 1 94 ? 17.739 3.946 -26.133 1.00 84.50 94 ALA A C 1
ATOM 770 O O . ALA A 1 94 ? 18.419 4.308 -27.097 1.00 84.50 94 ALA A O 1
ATOM 771 N N . LEU A 1 95 ? 18.106 2.918 -25.365 1.00 80.00 95 LEU A N 1
ATOM 772 C CA . LEU A 1 95 ? 19.287 2.094 -25.628 1.00 80.00 95 LEU A CA 1
ATOM 773 C C . LEU A 1 95 ? 19.136 1.304 -26.934 1.00 80.00 95 LEU A C 1
ATOM 775 O O . LEU A 1 95 ? 20.047 1.337 -27.761 1.00 80.00 95 LEU A O 1
ATOM 779 N N . ARG A 1 96 ? 17.972 0.677 -27.167 1.00 77.94 96 ARG A N 1
ATOM 780 C CA . ARG A 1 96 ? 17.654 -0.014 -28.430 1.00 77.94 96 ARG A CA 1
ATOM 781 C C . ARG A 1 96 ? 17.786 0.927 -29.625 1.00 77.94 96 ARG A C 1
ATOM 783 O O . ARG A 1 96 ? 18.406 0.561 -30.615 1.00 77.94 96 ARG A O 1
ATOM 790 N N . THR A 1 97 ? 17.247 2.145 -29.542 1.00 77.75 97 THR A N 1
ATOM 791 C CA . THR A 1 97 ? 17.314 3.101 -30.660 1.00 77.75 97 THR A CA 1
ATOM 792 C C . THR A 1 97 ? 18.714 3.660 -30.875 1.00 77.75 97 THR A C 1
ATOM 794 O O . THR A 1 97 ? 19.134 3.820 -32.015 1.00 77.75 97 THR A O 1
ATOM 797 N N . THR A 1 98 ? 19.441 3.964 -29.798 1.00 78.06 98 THR A N 1
ATOM 798 C CA . THR A 1 98 ? 20.753 4.626 -29.886 1.00 78.06 98 THR A CA 1
ATOM 799 C C . THR A 1 98 ? 21.845 3.655 -30.319 1.00 78.06 98 THR A C 1
ATOM 801 O O . THR A 1 98 ? 22.682 4.001 -31.147 1.00 78.06 98 THR A O 1
ATOM 804 N N . TYR A 1 99 ? 21.829 2.434 -29.783 1.00 75.50 99 TYR A N 1
ATOM 805 C CA . TYR A 1 99 ? 22.897 1.456 -29.988 1.00 75.50 99 TYR A CA 1
ATOM 806 C C . TYR A 1 99 ? 22.483 0.276 -30.874 1.00 75.50 99 TYR A C 1
ATOM 808 O O . TYR A 1 99 ? 23.311 -0.585 -31.152 1.00 75.50 99 TYR A O 1
ATOM 816 N N . SER A 1 100 ? 21.230 0.232 -31.353 1.00 73.31 100 SER A N 1
ATOM 817 C CA . SER A 1 100 ? 20.698 -0.875 -32.173 1.00 73.31 100 SER A CA 1
ATOM 818 C C . SER A 1 100 ? 20.922 -2.254 -31.532 1.00 73.31 100 SER A C 1
ATOM 820 O O . SER A 1 100 ? 21.168 -3.250 -32.216 1.00 73.31 100 SER A O 1
ATOM 822 N N . VAL A 1 101 ? 20.868 -2.298 -30.199 1.00 71.38 101 VAL A N 1
ATOM 823 C CA . VAL A 1 101 ? 21.046 -3.509 -29.392 1.00 71.38 101 VAL A CA 1
ATOM 824 C C . VAL A 1 101 ? 19.699 -4.161 -29.094 1.00 71.38 101 VAL A C 1
ATOM 826 O O . VAL A 1 101 ? 18.717 -3.479 -28.812 1.00 71.38 101 VAL A O 1
ATOM 829 N N . ASP A 1 102 ? 19.662 -5.486 -29.171 1.00 75.25 102 ASP A N 1
ATOM 830 C CA . ASP A 1 102 ? 18.511 -6.342 -28.901 1.00 75.25 102 ASP A CA 1
ATOM 831 C C . ASP A 1 102 ? 18.644 -6.938 -27.488 1.00 75.25 102 ASP A C 1
ATOM 833 O O . ASP A 1 102 ? 19.609 -7.645 -27.227 1.00 75.25 102 ASP A O 1
ATOM 837 N N . PRO A 1 103 ? 17.741 -6.663 -26.539 1.00 69.81 103 PRO A N 1
ATOM 838 C CA . PRO A 1 103 ? 17.934 -7.082 -25.149 1.00 69.81 103 PRO A CA 1
ATOM 839 C C . PRO A 1 103 ? 17.899 -8.595 -24.922 1.00 69.81 103 PRO A C 1
ATOM 841 O O . PRO A 1 103 ? 18.302 -9.028 -23.847 1.00 69.81 103 PRO A O 1
ATOM 844 N N . ASP A 1 104 ? 17.442 -9.380 -25.900 1.00 78.12 104 ASP A N 1
ATOM 845 C CA . ASP A 1 104 ? 17.458 -10.845 -25.830 1.00 78.12 104 ASP A CA 1
ATOM 846 C C . ASP A 1 104 ? 18.779 -11.448 -26.349 1.00 78.12 104 ASP A C 1
ATOM 848 O O . ASP A 1 104 ? 18.921 -12.668 -26.450 1.00 78.12 104 ASP A O 1
ATOM 852 N N . VAL A 1 105 ? 19.747 -10.601 -26.712 1.00 78.31 105 VAL A N 1
ATOM 853 C CA . VAL A 1 105 ? 21.044 -11.001 -27.258 1.00 78.31 105 VAL A CA 1
ATOM 854 C C . VAL A 1 105 ? 22.152 -10.496 -26.346 1.00 78.31 105 VAL A C 1
ATOM 856 O O . VAL A 1 105 ? 22.178 -9.327 -25.967 1.00 78.31 105 VAL A O 1
ATOM 859 N N . ASP A 1 106 ? 23.105 -11.369 -26.034 1.00 79.56 106 ASP A N 1
ATOM 860 C CA . ASP A 1 106 ? 24.311 -10.973 -25.318 1.00 79.56 106 ASP A CA 1
ATOM 861 C C . ASP A 1 106 ? 25.249 -10.208 -26.267 1.00 79.56 106 ASP A C 1
ATOM 863 O O . ASP A 1 106 ? 25.515 -10.630 -27.396 1.00 79.56 106 ASP A O 1
ATOM 867 N N . TYR A 1 107 ? 25.755 -9.060 -25.815 1.00 81.56 107 TYR A N 1
ATOM 868 C CA . TYR A 1 107 ? 26.702 -8.241 -26.573 1.00 81.56 107 TYR A CA 1
ATOM 869 C C . TYR A 1 107 ? 28.017 -8.091 -25.818 1.00 81.56 107 TYR A C 1
ATOM 871 O O . TYR A 1 107 ? 28.038 -7.809 -24.620 1.00 81.56 107 TYR A O 1
ATOM 879 N N . GLU A 1 108 ? 29.120 -8.178 -26.550 1.00 83.06 108 GLU A N 1
ATOM 880 C CA . GLU A 1 108 ? 30.430 -7.731 -26.099 1.00 83.06 108 GLU A CA 1
ATOM 881 C C . GLU A 1 108 ? 30.569 -6.223 -26.351 1.00 83.06 108 GLU A C 1
ATOM 883 O O . GLU A 1 108 ? 30.374 -5.745 -27.474 1.00 83.06 108 GLU A O 1
ATOM 888 N N . LEU A 1 109 ? 30.892 -5.470 -25.295 1.00 83.38 109 LEU A N 1
ATOM 889 C CA . LEU A 1 109 ? 31.118 -4.026 -25.343 1.00 83.38 109 LEU A CA 1
ATOM 890 C C . LEU A 1 109 ? 32.616 -3.738 -25.460 1.00 83.38 109 LEU A C 1
ATOM 892 O O . LEU A 1 109 ? 33.385 -4.066 -24.560 1.00 83.38 109 LEU A O 1
ATOM 896 N N . SER A 1 110 ? 33.017 -3.090 -26.553 1.00 83.75 110 SER A N 1
ATOM 897 C CA . SER A 1 110 ? 34.401 -2.677 -26.801 1.00 83.75 110 SER A CA 1
ATOM 898 C C . SER A 1 110 ? 34.524 -1.157 -26.810 1.00 83.75 110 SER A C 1
ATOM 900 O O . SER A 1 110 ? 33.768 -0.469 -27.503 1.00 83.75 110 SER A O 1
ATOM 902 N N . PHE A 1 111 ? 35.505 -0.637 -26.073 1.00 83.38 111 PHE A N 1
ATOM 903 C CA . PHE A 1 111 ? 35.836 0.786 -26.053 1.00 83.38 111 PHE A CA 1
ATOM 904 C C . PHE A 1 111 ? 37.042 1.057 -26.961 1.00 83.38 111 PHE A C 1
ATOM 906 O O . PHE A 1 111 ? 38.016 0.306 -26.901 1.00 83.38 111 PHE A O 1
ATOM 913 N N . PRO A 1 112 ? 36.994 2.096 -27.806 1.00 81.75 112 PRO A N 1
ATOM 914 C CA . PRO A 1 112 ? 38.126 2.463 -28.646 1.00 81.75 112 PRO A CA 1
ATOM 915 C C . PRO A 1 112 ? 39.274 3.040 -27.811 1.00 81.75 112 PRO A C 1
ATOM 917 O O . PRO A 1 112 ? 39.047 3.729 -26.818 1.00 81.75 112 PRO A O 1
ATOM 920 N N . GLU A 1 113 ? 40.507 2.765 -28.237 1.00 83.25 113 GLU A N 1
ATOM 921 C CA . GLU A 1 113 ? 41.728 3.262 -27.583 1.00 83.25 113 GLU A CA 1
ATOM 922 C C . GLU A 1 113 ? 41.996 4.750 -27.879 1.00 83.25 113 GLU A C 1
ATOM 924 O O . GLU A 1 113 ? 42.733 5.406 -27.144 1.00 83.25 113 GLU A O 1
ATOM 929 N N . GLU A 1 114 ? 41.385 5.298 -28.934 1.00 82.38 114 GLU A N 1
ATOM 930 C CA . GLU A 1 114 ? 41.497 6.710 -29.306 1.00 82.38 114 GLU A CA 1
ATOM 931 C C . GLU A 1 114 ? 40.469 7.587 -28.571 1.00 82.38 114 GLU A C 1
ATOM 933 O O . GLU A 1 114 ? 39.279 7.264 -28.485 1.00 82.38 114 GLU A O 1
ATOM 938 N N . GLU A 1 115 ? 40.924 8.745 -28.082 1.00 71.94 115 GLU A N 1
ATOM 939 C CA . GLU A 1 115 ? 40.076 9.743 -27.428 1.00 71.94 115 GLU A CA 1
ATOM 940 C C . GLU A 1 115 ? 38.984 10.246 -28.390 1.00 71.94 115 GLU A C 1
ATOM 942 O O . GLU A 1 115 ? 39.265 10.846 -29.426 1.00 71.94 115 GLU A O 1
ATOM 947 N N . GLY A 1 116 ? 37.718 10.005 -28.035 1.00 75.44 116 GLY A N 1
ATOM 948 C CA . GLY A 1 116 ? 36.550 10.428 -28.818 1.00 75.44 116 GLY A CA 1
ATOM 949 C C . GLY A 1 116 ? 35.924 9.347 -29.702 1.00 75.44 116 GLY A C 1
ATOM 950 O O . GLY A 1 116 ? 34.915 9.616 -30.357 1.00 75.44 116 GLY A O 1
ATOM 951 N N . GLY A 1 117 ? 36.457 8.123 -29.710 1.00 73.19 117 GLY A N 1
ATOM 952 C CA . GLY A 1 117 ? 35.798 7.012 -30.388 1.0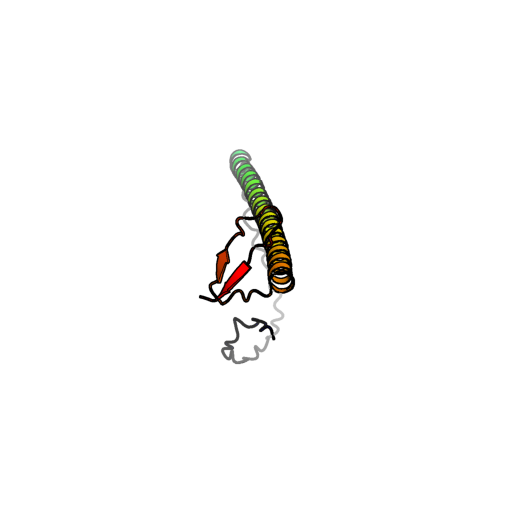0 73.19 117 GLY A CA 1
ATOM 953 C C . GLY A 1 117 ? 34.504 6.578 -29.677 1.00 73.19 117 GLY A C 1
ATOM 954 O O . GLY A 1 117 ? 34.411 6.574 -28.448 1.00 73.19 117 GLY A O 1
ATOM 955 N N . LEU A 1 118 ? 33.495 6.175 -30.454 1.00 77.06 118 LEU A N 1
ATOM 956 C CA . LEU A 1 118 ? 32.255 5.621 -29.908 1.00 77.06 118 LEU A CA 1
ATOM 957 C C . LEU A 1 118 ? 32.450 4.153 -29.489 1.00 77.06 118 LEU A C 1
ATOM 959 O O . LEU A 1 118 ? 33.088 3.396 -30.227 1.00 77.06 118 LEU A O 1
ATOM 963 N N . PRO A 1 119 ? 31.875 3.719 -28.353 1.00 79.38 119 PRO A N 1
ATOM 964 C CA . PRO A 1 119 ? 31.844 2.308 -27.991 1.00 79.38 119 PRO A CA 1
ATOM 965 C C . PRO A 1 119 ? 31.129 1.497 -29.073 1.00 79.38 119 PRO A C 1
ATOM 967 O O . PRO A 1 119 ? 30.120 1.943 -29.626 1.00 79.38 119 PRO A O 1
ATOM 970 N N . SER A 1 120 ? 31.631 0.298 -29.355 1.00 81.25 120 SER A N 1
ATOM 971 C CA . SER A 1 120 ? 31.005 -0.627 -30.300 1.00 81.25 120 SER A CA 1
ATOM 972 C C . SER A 1 120 ? 30.471 -1.860 -29.580 1.00 81.25 120 SER A C 1
ATOM 974 O O . SER A 1 120 ? 31.043 -2.320 -28.590 1.00 81.25 120 SER A O 1
ATOM 976 N N . PHE A 1 121 ? 29.354 -2.377 -30.087 1.00 80.31 121 PHE A N 1
ATOM 977 C CA . PHE A 1 121 ? 28.681 -3.558 -29.563 1.00 80.31 121 PHE A CA 1
ATOM 978 C C . PHE A 1 121 ? 28.753 -4.666 -30.607 1.00 80.31 121 PHE A C 1
ATOM 980 O O . PHE A 1 121 ? 28.333 -4.475 -31.752 1.00 80.31 121 PHE A O 1
ATOM 987 N N . ARG A 1 122 ? 29.263 -5.834 -30.218 1.00 80.69 122 ARG A N 1
ATOM 988 C CA . ARG A 1 122 ? 29.308 -7.028 -31.068 1.00 80.69 122 ARG A CA 1
ATOM 989 C C . ARG A 1 122 ? 28.418 -8.108 -30.464 1.00 80.69 122 ARG A C 1
ATOM 991 O O . ARG A 1 122 ? 28.571 -8.421 -29.293 1.00 80.69 122 ARG A O 1
ATOM 998 N N . LYS A 1 123 ? 27.491 -8.665 -31.250 1.00 82.19 123 LYS A N 1
ATOM 999 C CA . LYS A 1 123 ? 26.672 -9.815 -30.823 1.00 82.19 123 LYS A CA 1
ATOM 1000 C C . LYS A 1 123 ? 27.574 -11.020 -30.538 1.00 82.19 123 LYS A C 1
ATOM 1002 O O . LYS A 1 123 ? 28.461 -11.290 -31.356 1.00 82.19 123 LYS A O 1
ATOM 1007 N N . LEU A 1 124 ? 27.338 -11.694 -29.415 1.00 76.69 124 LEU A N 1
ATOM 1008 C CA . LEU A 1 124 ? 27.979 -12.959 -29.044 1.00 76.69 124 LEU A CA 1
ATOM 1009 C C . LEU A 1 124 ? 27.272 -14.164 -29.679 1.00 76.69 124 LEU A C 1
ATOM 1011 O O . LEU A 1 124 ? 26.050 -14.076 -29.942 1.00 76.69 124 LEU A O 1
#

Secondary structure (DSSP, 8-state):
-------S--------------------------PPP-----HHHHHHHHHHHHHHHHHHHHHHHHHHHHHHHHHHHHHHHHHHHHHHHHHHHHHHHHH---TTS-EEEE--SSTTPPPEEEE-

pLDDT: mean 76.34, std 20.18, range [35.22, 97.69]

Foldseek 3Di:
DDDDDDDDDDDDDDDDPPPPPPPPPPDPPPPPPPPDPPDDDDPVRVVVVVVVVVVVVVVVVVVVVVVVVVVVVVVVVVVVVVVVVVVVVVVVVVCCVPQVDDPVFDWDWDDDPDPPDDIHTDTD

Sequence (124 aa):
MFKSIKNFFSKKSPVQEESIEVEEHSGEDEIEYRRDPVIQLAEEDVQPIMELLGQNKMIKDSIGNLRLQYLTTEDAYRDKINQNNARIEEILSALRTTYSVDPDVDYELSFPEEEGGLPSFRKL